Protein AF-A0A1E4EVF8-F1 (afdb_monomer_lite)

Radius of gyration: 24.78 Å; chains: 1; bounding box: 101×29×38 Å

Foldseek 3Di:
DWFWWKWFQALQPPVRIDIDGRHFQLCLQLSCLRNNVPRIAATDIDDHPPPDDDDAQVVVLVVCCVVQVCPADPVRHRSSCVSAPDDPGGGDHDPVVDPDPPRRYHDPPPPPPPPPPPDDDDDDDDDDDDDD

Secondary structure (DSSP, 8-state):
--EEEEEEEGGG-TTSEEEEEEEETTTHHHHHHHH-TT-EEEEEEEPPPTT-----HHHHHHHHHHHHTT-B-TTS-BHHHHHS-STT-----SGGGS---GGGB---------------------------

Sequence (132 aa):
MDYVNLQVAIGGDANNTVPKFFVPVSEIPVLMAIHGPDALTDFEVVDAPEDAEELSDAEEIARLSGIYGRVQDTEGHTVIRQVYPGAGAKVVSSIGQLDIPEGAMKATSRASTKKTATRTKKADADANSVMD

pLDDT: mean 81.99, std 19.52, range [38.84, 96.88]

Structure (mmCIF, N/CA/C/O backbone):
data_AF-A0A1E4EVF8-F1
#
_entry.id   AF-A0A1E4EVF8-F1
#
loop_
_atom_site.group_PDB
_atom_site.id
_atom_site.type_symbol
_atom_site.label_atom_id
_atom_site.label_alt_id
_atom_site.label_comp_id
_atom_site.label_asym_id
_atom_site.label_entity_id
_atom_site.label_seq_id
_atom_site.pdbx_PDB_ins_code
_atom_site.Cartn_x
_atom_site.Cartn_y
_atom_site.Cartn_z
_atom_site.occupancy
_atom_site.B_iso_or_equiv
_atom_site.auth_seq_id
_atom_site.auth_comp_id
_atom_site.auth_asym_id
_atom_site.auth_atom_id
_atom_site.pdbx_PDB_model_num
ATOM 1 N N . MET A 1 1 ? 9.184 5.019 6.628 1.00 89.75 1 MET A N 1
ATOM 2 C CA . MET A 1 1 ? 8.364 4.067 5.851 1.00 89.75 1 MET A CA 1
ATOM 3 C C . MET A 1 1 ? 8.917 4.026 4.441 1.00 89.75 1 MET A C 1
ATOM 5 O O . MET A 1 1 ? 9.287 5.083 3.946 1.00 89.75 1 MET A O 1
ATOM 9 N N . ASP A 1 2 ? 9.013 2.842 3.837 1.00 94.00 2 ASP A N 1
ATOM 10 C CA . ASP A 1 2 ? 9.483 2.697 2.453 1.00 94.00 2 ASP A CA 1
ATOM 11 C C . ASP A 1 2 ? 8.417 3.178 1.453 1.00 94.00 2 ASP A C 1
ATOM 13 O O . ASP A 1 2 ? 7.212 3.072 1.709 1.00 94.00 2 ASP A O 1
ATOM 17 N N . TY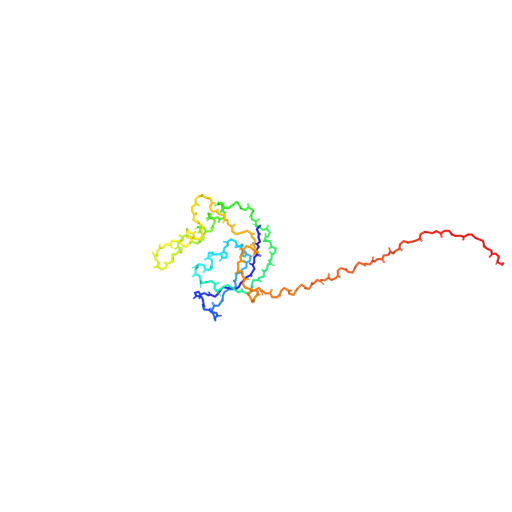R A 1 3 ? 8.871 3.661 0.296 1.00 95.50 3 TYR A N 1
ATOM 18 C CA . TYR A 1 3 ? 8.023 4.078 -0.818 1.00 95.50 3 TYR A CA 1
ATOM 19 C C . TYR A 1 3 ? 8.405 3.320 -2.083 1.00 95.50 3 TYR A C 1
ATOM 21 O O . TYR A 1 3 ? 9.570 2.976 -2.295 1.00 95.50 3 TYR A O 1
ATOM 29 N N . VAL A 1 4 ? 7.414 3.059 -2.932 1.00 95.56 4 VAL A N 1
ATOM 30 C CA . VAL A 1 4 ? 7.620 2.362 -4.199 1.00 95.56 4 VAL A CA 1
ATOM 31 C C . VAL A 1 4 ? 6.887 3.028 -5.355 1.00 95.56 4 VAL A C 1
ATOM 33 O O . VAL A 1 4 ? 5.804 3.593 -5.197 1.00 95.56 4 VAL A O 1
ATOM 36 N N . ASN A 1 5 ? 7.459 2.895 -6.545 1.00 96.38 5 ASN A N 1
ATOM 37 C CA . ASN A 1 5 ? 6.722 3.002 -7.796 1.00 96.38 5 ASN A CA 1
ATOM 38 C C . ASN A 1 5 ? 6.338 1.593 -8.255 1.00 96.38 5 ASN A C 1
ATOM 40 O O . ASN A 1 5 ? 7.115 0.654 -8.075 1.00 96.38 5 ASN A O 1
ATOM 44 N N . LEU A 1 6 ? 5.149 1.435 -8.834 1.00 95.50 6 LEU A N 1
ATOM 45 C CA . LEU A 1 6 ? 4.652 0.136 -9.293 1.00 95.50 6 LEU A CA 1
ATOM 46 C C . LEU A 1 6 ? 3.623 0.278 -10.421 1.00 95.50 6 LEU A C 1
ATOM 48 O O . LEU A 1 6 ? 3.115 1.369 -10.697 1.00 95.50 6 LEU A O 1
ATOM 52 N N . GLN A 1 7 ? 3.307 -0.838 -11.069 1.00 95.81 7 GLN A N 1
ATOM 53 C CA . GLN A 1 7 ? 2.178 -0.979 -11.986 1.00 95.81 7 GLN A CA 1
ATOM 54 C C . GLN A 1 7 ? 1.029 -1.702 -11.285 1.00 95.81 7 GLN A C 1
ATOM 56 O O . GLN A 1 7 ? 1.249 -2.696 -10.597 1.00 95.81 7 GLN A O 1
ATOM 61 N N . VAL A 1 8 ? -0.196 -1.214 -11.483 1.00 95.50 8 VAL A N 1
ATOM 62 C CA . VAL A 1 8 ? -1.422 -1.845 -10.977 1.00 95.50 8 VAL A CA 1
ATOM 63 C C . VAL A 1 8 ? -2.264 -2.327 -12.147 1.00 95.50 8 VAL A C 1
ATOM 65 O O . VAL A 1 8 ? -2.769 -1.504 -12.907 1.00 95.50 8 VAL A O 1
ATOM 68 N N . ALA A 1 9 ? -2.458 -3.635 -12.274 1.00 94.38 9 ALA A N 1
ATOM 69 C CA . ALA A 1 9 ? -3.431 -4.245 -13.171 1.00 94.38 9 ALA A CA 1
ATOM 70 C C . ALA A 1 9 ? -4.848 -4.044 -12.613 1.00 94.38 9 ALA A C 1
ATOM 72 O O . ALA A 1 9 ? -5.209 -4.581 -11.563 1.00 94.38 9 ALA A O 1
ATOM 73 N N . ILE A 1 10 ? -5.670 -3.249 -13.294 1.00 89.88 10 ILE A N 1
ATOM 74 C CA . ILE A 1 10 ? -6.997 -2.894 -12.788 1.00 89.88 10 ILE A CA 1
ATOM 75 C C . ILE A 1 10 ? -7.908 -4.122 -12.829 1.00 89.88 10 ILE A C 1
ATOM 77 O O . ILE A 1 10 ? -8.213 -4.654 -13.893 1.00 89.88 10 ILE A O 1
ATOM 81 N N . GLY A 1 11 ? -8.337 -4.575 -11.649 1.00 83.06 11 GLY A N 1
ATOM 82 C CA . GLY A 1 11 ? -9.160 -5.782 -11.515 1.00 83.06 11 GLY A CA 1
ATOM 83 C C . GLY A 1 11 ? -8.425 -7.062 -11.928 1.00 83.06 11 GLY A C 1
ATOM 84 O O . GLY A 1 11 ? -9.071 -8.027 -12.326 1.00 83.06 11 GLY A O 1
ATOM 85 N N . GLY A 1 12 ? -7.088 -7.047 -11.891 1.00 83.06 12 GLY A N 1
ATOM 86 C CA . GLY A 1 12 ? -6.247 -8.177 -12.279 1.00 83.06 12 GLY A CA 1
ATOM 87 C C . GLY A 1 12 ? -6.017 -8.318 -13.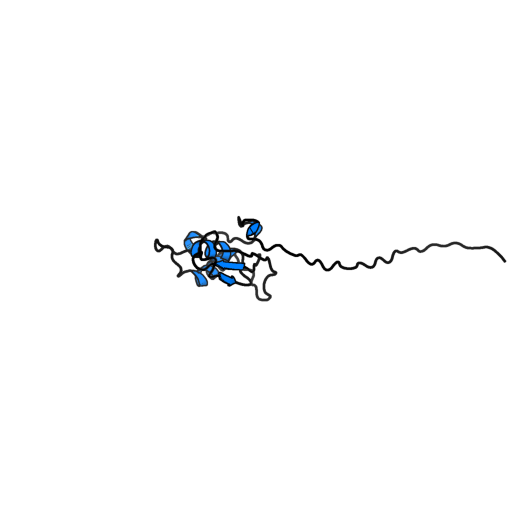788 1.00 83.06 12 GLY A C 1
ATOM 88 O O . GLY A 1 12 ? -5.380 -9.281 -14.209 1.00 83.06 12 GLY A O 1
ATOM 89 N N . ASP A 1 13 ? -6.492 -7.382 -14.619 1.00 88.06 13 ASP A N 1
ATOM 90 C CA . ASP A 1 13 ? -6.228 -7.410 -16.063 1.00 88.06 13 ASP A CA 1
ATOM 91 C C . ASP A 1 13 ? -4.835 -6.850 -16.388 1.00 88.06 13 ASP A C 1
ATOM 93 O O . ASP A 1 13 ? -4.612 -5.639 -16.409 1.00 88.06 13 ASP A O 1
ATOM 97 N N . ALA A 1 14 ? -3.892 -7.748 -16.675 1.00 84.62 14 ALA A N 1
ATOM 98 C CA . ALA A 1 14 ? -2.507 -7.408 -17.001 1.00 84.62 14 ALA A CA 1
ATOM 99 C C . ALA A 1 14 ? -2.343 -6.590 -18.298 1.00 84.62 14 ALA A C 1
ATOM 101 O O . ALA A 1 14 ? -1.283 -6.004 -18.50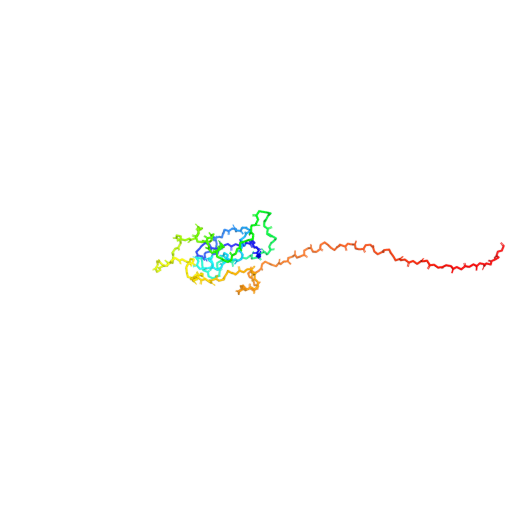8 1.00 84.62 14 ALA A O 1
ATOM 102 N N . ASN A 1 15 ? -3.360 -6.524 -19.166 1.00 89.69 15 ASN A N 1
ATOM 103 C CA . ASN A 1 15 ? -3.332 -5.654 -20.350 1.00 89.69 15 ASN A CA 1
ATOM 104 C C . ASN A 1 15 ? -3.844 -4.239 -20.052 1.00 89.69 15 ASN A C 1
ATOM 106 O O . ASN A 1 15 ? -3.761 -3.360 -20.911 1.00 89.69 15 ASN A O 1
ATOM 110 N N . ASN A 1 16 ? -4.376 -4.017 -18.849 1.00 92.62 16 ASN A N 1
ATOM 111 C CA . ASN A 1 16 ? -4.921 -2.748 -18.402 1.00 92.62 16 ASN A CA 1
ATOM 112 C C . ASN A 1 16 ? -4.248 -2.323 -17.094 1.00 92.62 16 ASN A C 1
ATOM 114 O O . ASN A 1 16 ? -4.806 -2.458 -16.000 1.00 92.62 16 ASN A O 1
ATOM 118 N N . THR A 1 17 ? -3.019 -1.822 -17.218 1.00 94.50 17 THR A N 1
ATOM 119 C CA . THR A 1 17 ? -2.215 -1.390 -16.077 1.00 94.50 17 THR A CA 1
ATOM 120 C C . THR A 1 17 ? -2.162 0.126 -15.950 1.00 94.50 17 THR A C 1
ATOM 122 O O . THR A 1 17 ? -2.170 0.862 -16.938 1.00 94.50 17 THR A O 1
ATOM 125 N N . VAL A 1 18 ? -2.072 0.602 -14.709 1.00 95.06 18 VAL A N 1
ATOM 126 C CA . VAL A 1 18 ? -1.884 2.017 -14.387 1.00 95.06 18 VAL A CA 1
ATOM 127 C C . VAL A 1 18 ? -0.626 2.179 -13.531 1.00 95.06 18 VAL A C 1
ATOM 129 O O . VAL A 1 18 ? -0.500 1.491 -12.513 1.00 95.06 18 VAL A O 1
ATOM 132 N N . PRO A 1 19 ? 0.292 3.096 -13.887 1.00 96.31 19 PRO A N 1
ATOM 133 C CA . PRO A 1 19 ? 1.423 3.418 -13.030 1.00 96.31 19 PRO A CA 1
ATOM 134 C C . PRO A 1 19 ? 0.953 4.164 -11.777 1.00 96.31 19 PRO A C 1
ATOM 136 O O . PRO A 1 19 ? 0.194 5.132 -11.872 1.00 96.31 19 PRO A O 1
ATOM 139 N N . LYS A 1 20 ? 1.456 3.764 -10.606 1.00 96.00 20 LYS A N 1
ATOM 140 C CA . LYS A 1 20 ? 1.357 4.551 -9.370 1.00 96.00 20 LYS A CA 1
ATOM 141 C C . LYS A 1 20 ? 2.757 4.886 -8.864 1.00 96.00 20 LYS A C 1
ATOM 143 O O . LYS A 1 20 ? 3.655 4.045 -8.895 1.00 96.00 20 LYS A O 1
ATOM 148 N N . PHE A 1 21 ? 2.922 6.124 -8.410 1.00 96.12 21 PHE A N 1
ATOM 149 C CA . PHE A 1 21 ? 4.199 6.684 -7.973 1.00 96.12 21 PHE A CA 1
ATOM 150 C C . PHE A 1 21 ? 4.146 7.068 -6.501 1.00 96.12 21 PHE A C 1
ATOM 152 O O . PHE A 1 21 ? 3.081 7.460 -6.022 1.00 96.12 21 PHE A O 1
ATOM 159 N N . PHE A 1 22 ? 5.292 6.983 -5.821 1.00 95.81 22 PHE A N 1
ATOM 160 C CA . PHE A 1 22 ? 5.440 7.325 -4.401 1.00 95.81 22 PHE A CA 1
ATOM 161 C C . PHE A 1 22 ? 4.373 6.660 -3.522 1.00 95.81 22 PHE A C 1
ATOM 163 O O . PHE A 1 22 ? 3.777 7.282 -2.645 1.00 95.81 22 PHE A O 1
ATOM 170 N N . VAL A 1 23 ? 4.111 5.379 -3.776 1.00 96.25 23 VAL A N 1
ATOM 171 C CA . VAL A 1 23 ? 3.139 4.599 -3.015 1.00 96.25 23 VAL A CA 1
ATOM 172 C C . VAL A 1 23 ? 3.797 4.157 -1.708 1.00 96.25 23 VAL A C 1
ATOM 174 O O . VAL A 1 23 ? 4.811 3.455 -1.762 1.00 96.25 23 VAL A O 1
ATOM 177 N N . PRO A 1 24 ? 3.260 4.531 -0.534 1.00 96.12 24 PRO A N 1
ATOM 178 C CA . PRO A 1 24 ? 3.765 4.015 0.729 1.00 96.12 24 PRO A CA 1
ATOM 179 C C . PRO A 1 24 ? 3.478 2.515 0.818 1.00 96.12 24 PRO A C 1
ATOM 181 O O . PRO A 1 24 ? 2.407 2.047 0.423 1.00 96.12 24 PRO A O 1
ATOM 184 N N . VAL A 1 25 ? 4.418 1.737 1.354 1.00 96.19 25 VAL A N 1
ATOM 185 C CA . VAL A 1 25 ? 4.282 0.267 1.387 1.00 96.19 25 VAL A CA 1
ATOM 186 C C . VAL A 1 25 ? 3.094 -0.243 2.222 1.00 96.19 25 VAL A C 1
ATOM 188 O O . VAL A 1 25 ? 2.646 -1.369 2.017 1.00 96.19 25 VAL A O 1
ATOM 191 N N . SER A 1 26 ? 2.520 0.587 3.096 1.00 96.25 26 SER A N 1
ATOM 192 C CA . SER A 1 26 ? 1.242 0.345 3.793 1.00 96.25 26 SER A CA 1
ATOM 193 C C . SER A 1 26 ? 0.034 0.275 2.863 1.00 96.25 26 SER A C 1
ATOM 195 O O . SER A 1 26 ? -0.980 -0.325 3.201 1.00 96.25 26 SER A O 1
ATOM 197 N N . GLU A 1 27 ? 0.098 0.894 1.689 1.00 96.88 27 GLU A N 1
ATOM 198 C CA . GLU A 1 27 ? -1.010 0.893 0.739 1.00 96.88 27 GLU A CA 1
ATOM 199 C C . GLU A 1 27 ? -1.056 -0.405 -0.083 1.00 96.88 27 GLU A C 1
ATOM 201 O O . GLU A 1 27 ? -2.114 -0.791 -0.581 1.00 96.88 27 GLU A O 1
ATOM 206 N N . ILE A 1 28 ? 0.068 -1.123 -0.188 1.00 96.25 28 ILE A N 1
ATOM 207 C CA . ILE A 1 28 ? 0.202 -2.326 -1.021 1.00 96.25 28 ILE A CA 1
ATOM 208 C C . ILE A 1 28 ? -0.821 -3.415 -0.647 1.00 96.25 28 ILE A C 1
ATOM 210 O O . ILE A 1 28 ? -1.540 -3.856 -1.546 1.00 96.25 28 ILE A O 1
ATOM 214 N N . PRO A 1 29 ? -0.995 -3.814 0.633 1.00 95.06 29 PRO A N 1
ATOM 215 C CA . PRO A 1 29 ? -1.997 -4.818 0.998 1.00 95.06 29 PRO A CA 1
ATOM 216 C C . PRO A 1 29 ? -3.433 -4.402 0.652 1.00 95.06 29 PRO A C 1
ATOM 218 O O . PRO A 1 29 ? -4.256 -5.244 0.300 1.00 95.06 29 PRO A O 1
ATOM 221 N N . VAL A 1 30 ? -3.734 -3.099 0.708 1.00 95.50 30 VAL A N 1
ATOM 222 C CA . VAL A 1 30 ? -5.043 -2.561 0.313 1.00 95.50 30 VAL A CA 1
ATOM 223 C C . VAL A 1 30 ? -5.239 -2.710 -1.192 1.00 95.50 30 VAL A C 1
ATOM 225 O O . VAL A 1 30 ? -6.277 -3.199 -1.627 1.00 95.50 30 VAL A O 1
ATOM 228 N N . LEU A 1 31 ? -4.236 -2.353 -1.996 1.00 94.88 31 LEU A N 1
ATOM 229 C CA . LEU A 1 31 ? -4.304 -2.500 -3.451 1.00 94.88 31 LEU A CA 1
ATOM 230 C C . LEU A 1 31 ? -4.411 -3.967 -3.882 1.00 94.88 31 LEU A C 1
ATOM 232 O O . LEU A 1 31 ? -5.198 -4.268 -4.777 1.00 94.88 31 LEU A O 1
ATOM 236 N N . MET A 1 32 ? -3.694 -4.878 -3.219 1.00 93.19 32 MET A N 1
ATOM 237 C CA . MET A 1 32 ? -3.816 -6.323 -3.454 1.00 93.19 32 MET A CA 1
ATOM 238 C C . MET A 1 32 ? -5.218 -6.837 -3.112 1.00 93.19 32 MET A C 1
ATOM 240 O O . MET A 1 32 ? -5.778 -7.640 -3.852 1.00 93.19 32 MET A O 1
ATOM 244 N N . ALA A 1 33 ? -5.824 -6.352 -2.026 1.00 92.62 33 ALA A N 1
ATOM 245 C CA . ALA A 1 33 ? -7.187 -6.731 -1.664 1.00 92.62 33 ALA A CA 1
ATOM 246 C C . ALA A 1 33 ? -8.240 -6.207 -2.663 1.00 92.62 33 ALA A C 1
ATOM 248 O O . ALA A 1 33 ? -9.261 -6.857 -2.868 1.00 92.62 33 ALA A O 1
ATOM 249 N N . ILE A 1 34 ? -7.995 -5.060 -3.308 1.00 93.25 34 ILE A N 1
ATOM 250 C CA . ILE A 1 34 ? -8.916 -4.464 -4.293 1.00 93.25 34 ILE A CA 1
ATOM 251 C C . ILE A 1 34 ? -8.762 -5.100 -5.679 1.00 93.25 34 ILE A C 1
ATOM 253 O O . ILE A 1 34 ? -9.755 -5.357 -6.357 1.00 93.25 34 ILE A O 1
ATOM 257 N N . HIS A 1 35 ? -7.525 -5.293 -6.136 1.00 92.19 35 HIS A N 1
ATOM 258 C CA . HIS A 1 35 ? -7.236 -5.664 -7.523 1.00 92.19 35 HIS A CA 1
ATOM 259 C C . HIS A 1 35 ? -6.820 -7.126 -7.698 1.00 92.19 35 HIS A C 1
ATOM 261 O O . HIS A 1 35 ? -6.801 -7.614 -8.825 1.00 92.19 35 HIS A O 1
ATOM 267 N N . GLY A 1 36 ? -6.536 -7.827 -6.603 1.00 89.56 36 GLY A N 1
ATOM 268 C CA . GLY A 1 36 ? -6.022 -9.190 -6.589 1.00 89.56 36 GLY A CA 1
ATOM 269 C C . GLY A 1 36 ? -4.546 -9.250 -6.170 1.00 89.56 36 GLY A C 1
ATOM 270 O O . GLY A 1 36 ? -3.815 -8.266 -6.310 1.00 89.56 36 GLY A O 1
ATOM 271 N N . PRO A 1 37 ? -4.088 -10.407 -5.660 1.00 86.88 37 PRO A N 1
ATOM 272 C CA . PRO A 1 37 ? -2.740 -10.563 -5.114 1.00 86.88 37 PRO A CA 1
ATOM 273 C C . PRO A 1 37 ? -1.638 -10.351 -6.162 1.00 86.88 37 PRO A C 1
ATOM 275 O O . PRO A 1 37 ? -0.620 -9.741 -5.857 1.00 86.88 37 PRO A O 1
ATOM 278 N N . ASP A 1 38 ? -1.873 -10.769 -7.406 1.00 87.62 38 ASP A N 1
ATOM 279 C CA . ASP A 1 38 ? -0.892 -10.678 -8.497 1.00 87.62 38 ASP A CA 1
ATOM 280 C C . ASP A 1 38 ? -1.054 -9.408 -9.351 1.00 87.62 38 ASP A C 1
ATOM 282 O O . ASP A 1 38 ? -0.433 -9.266 -10.403 1.00 87.62 38 ASP A O 1
ATOM 286 N N . ALA A 1 39 ? -1.916 -8.475 -8.931 1.00 91.62 39 ALA A N 1
ATOM 287 C CA . ALA A 1 39 ? -2.220 -7.276 -9.708 1.00 91.62 39 ALA A CA 1
ATOM 288 C C . ALA A 1 39 ? -1.108 -6.220 -9.667 1.00 91.62 39 ALA A C 1
ATOM 290 O O . ALA A 1 39 ? -1.135 -5.274 -10.452 1.00 91.62 39 ALA A O 1
ATOM 291 N N . LEU A 1 40 ? -0.161 -6.344 -8.739 1.00 93.50 40 LEU A N 1
ATOM 292 C CA . LEU A 1 40 ? 0.917 -5.383 -8.556 1.00 93.50 40 LEU A CA 1
ATOM 293 C C . LEU A 1 40 ? 2.219 -5.944 -9.105 1.00 93.50 40 LEU A C 1
ATOM 295 O O . LEU A 1 40 ? 2.667 -7.016 -8.705 1.00 93.50 40 LEU A O 1
ATOM 299 N N . THR A 1 41 ? 2.839 -5.198 -10.007 1.00 93.06 41 THR A N 1
ATOM 300 C CA . THR A 1 41 ? 4.091 -5.588 -10.654 1.00 93.06 41 THR A CA 1
ATOM 301 C C . THR A 1 41 ? 5.038 -4.400 -10.742 1.00 93.06 41 THR A C 1
ATOM 303 O O . THR A 1 41 ? 4.675 -3.264 -10.427 1.00 93.06 41 THR A O 1
ATOM 306 N N . ASP A 1 42 ? 6.267 -4.655 -11.189 1.00 92.31 42 ASP A N 1
ATOM 307 C CA . ASP A 1 42 ? 7.258 -3.620 -11.469 1.00 92.31 42 ASP A CA 1
ATOM 308 C C . ASP A 1 42 ? 7.662 -2.775 -10.247 1.00 92.31 42 ASP A C 1
ATOM 310 O O . ASP A 1 42 ? 7.892 -1.570 -10.369 1.00 92.31 42 ASP A O 1
ATOM 314 N N . PHE A 1 43 ? 7.776 -3.401 -9.074 1.00 93.75 43 PHE A N 1
ATOM 315 C CA . PHE A 1 43 ? 8.136 -2.703 -7.841 1.00 93.75 43 PHE A CA 1
ATOM 316 C C . PHE A 1 43 ? 9.538 -2.093 -7.933 1.00 93.75 43 PHE A C 1
ATOM 318 O O . PHE A 1 43 ? 10.535 -2.799 -8.107 1.00 93.75 43 PHE A O 1
ATOM 325 N N . GLU A 1 44 ? 9.610 -0.777 -7.771 1.00 93.69 44 GLU A N 1
ATOM 326 C CA . GLU A 1 44 ? 10.838 0.006 -7.694 1.00 93.69 44 GLU A CA 1
ATOM 327 C C . GLU A 1 44 ? 10.840 0.784 -6.378 1.00 93.69 44 GLU A C 1
ATOM 329 O O . GLU A 1 44 ? 10.005 1.663 -6.178 1.00 93.69 44 GLU A O 1
ATOM 334 N N . VAL A 1 45 ? 11.772 0.463 -5.477 1.00 93.56 45 VAL A N 1
ATOM 335 C CA . VAL A 1 45 ? 11.936 1.194 -4.212 1.00 93.56 45 VAL A CA 1
ATOM 336 C C . VAL A 1 45 ? 12.537 2.565 -4.495 1.00 93.56 45 VAL A C 1
ATOM 338 O O . VAL A 1 45 ? 13.582 2.664 -5.140 1.00 93.56 45 VAL A O 1
ATOM 341 N N . VAL A 1 46 ? 11.889 3.606 -3.982 1.00 94.00 46 VAL A N 1
ATOM 342 C CA . VAL A 1 46 ? 12.291 5.004 -4.148 1.00 94.00 46 VAL A CA 1
ATOM 343 C C . VAL A 1 46 ? 12.422 5.696 -2.798 1.00 94.00 46 VAL A C 1
ATOM 345 O O . VAL A 1 46 ? 11.880 5.240 -1.789 1.00 94.00 46 VAL A O 1
ATOM 348 N N . ASP A 1 47 ? 13.145 6.813 -2.788 1.00 93.12 47 ASP A N 1
ATOM 349 C CA . ASP A 1 47 ? 13.172 7.699 -1.630 1.00 93.12 47 ASP A CA 1
ATOM 350 C C . ASP A 1 47 ? 11.779 8.309 -1.396 1.00 93.12 47 ASP A C 1
ATOM 352 O O . ASP A 1 47 ? 10.988 8.488 -2.330 1.00 93.12 47 ASP A O 1
ATOM 356 N N . ALA A 1 48 ? 11.476 8.618 -0.135 1.00 91.38 48 ALA A N 1
ATOM 357 C CA . ALA A 1 48 ? 10.237 9.296 0.227 1.00 91.38 48 ALA A CA 1
ATOM 358 C C . ALA A 1 48 ? 10.137 10.664 -0.483 1.00 91.38 48 ALA A C 1
ATOM 360 O O . ALA A 1 48 ? 11.165 11.330 -0.653 1.00 91.38 48 ALA A O 1
ATOM 361 N N . PRO A 1 49 ? 8.930 11.104 -0.889 1.00 92.38 49 PRO A N 1
ATOM 362 C CA . PRO A 1 49 ? 8.756 12.438 -1.455 1.00 92.38 49 PRO A CA 1
ATOM 363 C C . PRO A 1 49 ? 9.095 13.524 -0.417 1.00 92.38 49 PRO A C 1
ATOM 365 O O . PRO A 1 49 ? 9.034 13.285 0.788 1.00 92.38 49 PRO A O 1
ATOM 368 N N . GLU A 1 50 ? 9.481 14.721 -0.873 1.00 90.81 50 GLU A N 1
ATOM 369 C CA . GLU A 1 50 ? 9.964 15.804 0.009 1.00 90.81 50 GLU A CA 1
ATOM 370 C C . GLU A 1 50 ? 8.921 16.264 1.042 1.00 90.81 50 GLU A C 1
ATOM 372 O O . GLU A 1 50 ? 9.279 16.746 2.115 1.00 90.81 50 GLU A O 1
ATOM 377 N N . ASP A 1 51 ? 7.639 16.103 0.722 1.00 90.19 51 ASP A N 1
ATOM 378 C CA . ASP A 1 51 ? 6.480 16.426 1.552 1.00 90.19 51 ASP A CA 1
ATOM 379 C C . ASP A 1 51 ? 5.927 15.214 2.324 1.00 90.19 51 ASP A C 1
ATOM 381 O O . ASP A 1 51 ? 4.839 15.289 2.895 1.00 90.19 51 ASP A O 1
ATOM 385 N N . ALA A 1 52 ? 6.659 14.095 2.368 1.00 89.00 52 ALA A N 1
ATOM 386 C CA . ALA A 1 52 ? 6.260 12.926 3.142 1.00 89.00 52 ALA A CA 1
ATOM 387 C C . ALA A 1 52 ? 6.243 13.221 4.648 1.00 89.00 52 ALA A C 1
ATOM 389 O O . ALA A 1 52 ? 7.271 13.519 5.258 1.00 89.00 52 ALA A O 1
ATOM 390 N N . GLU A 1 53 ? 5.077 13.048 5.265 1.00 90.19 53 GLU A N 1
ATOM 391 C CA . GLU A 1 53 ? 4.919 13.117 6.715 1.00 90.19 53 GLU A CA 1
ATOM 392 C C . GLU A 1 53 ? 5.210 11.756 7.371 1.00 90.19 53 GLU A C 1
ATOM 394 O O . GLU A 1 53 ? 4.825 10.696 6.866 1.00 90.19 53 GLU A O 1
ATOM 399 N N . GLU A 1 54 ? 5.873 11.769 8.531 1.00 90.12 54 GLU A N 1
ATOM 400 C CA . GLU A 1 54 ? 6.020 10.575 9.369 1.00 90.12 54 GLU A CA 1
ATOM 401 C C . GLU A 1 54 ? 4.743 10.351 10.186 1.00 90.12 54 GLU A C 1
ATOM 403 O O . GLU A 1 54 ? 4.561 10.926 11.258 1.00 90.12 54 GLU A O 1
ATOM 408 N N . LEU A 1 55 ? 3.853 9.503 9.671 1.00 92.31 55 LEU A N 1
ATOM 409 C CA . LEU A 1 55 ? 2.601 9.145 10.334 1.00 92.31 55 LEU A CA 1
ATOM 410 C C . LEU A 1 55 ? 2.781 7.950 11.278 1.00 92.31 55 LEU A C 1
ATOM 412 O O . LEU A 1 55 ? 3.490 6.987 10.972 1.00 92.31 55 LEU A O 1
ATOM 416 N N . SER A 1 56 ? 2.089 7.976 12.417 1.00 94.69 56 SER A N 1
ATOM 417 C CA . SER A 1 56 ? 1.914 6.785 13.254 1.00 94.69 56 SER A CA 1
ATOM 418 C C . SER A 1 56 ? 1.022 5.743 12.567 1.00 94.69 56 SER A C 1
ATOM 420 O O . SER A 1 56 ? 0.256 6.064 11.660 1.00 94.69 56 SER A O 1
ATOM 422 N N . ASP A 1 57 ? 1.048 4.491 13.044 1.00 95.12 57 ASP A N 1
ATOM 423 C CA . ASP A 1 57 ? 0.201 3.415 12.496 1.00 95.12 57 ASP A CA 1
ATOM 424 C C . ASP A 1 57 ? -1.286 3.815 12.434 1.00 95.12 57 ASP A C 1
ATOM 426 O O . ASP A 1 57 ? -1.979 3.536 11.459 1.00 95.12 57 ASP A O 1
ATOM 430 N N . ALA A 1 58 ? -1.783 4.486 13.478 1.00 94.62 58 ALA A N 1
ATOM 431 C CA . ALA A 1 58 ? -3.183 4.887 13.570 1.00 94.62 58 ALA A CA 1
ATOM 432 C C . ALA A 1 58 ? -3.531 6.018 12.590 1.00 94.62 58 ALA A C 1
ATOM 434 O O . ALA A 1 58 ? -4.606 5.999 11.991 1.00 94.62 58 ALA A O 1
ATOM 435 N N . GLU A 1 59 ? -2.629 6.986 12.420 1.00 95.56 59 GLU A N 1
ATOM 436 C CA . GLU A 1 59 ? -2.796 8.086 11.466 1.00 95.56 59 GLU A CA 1
ATOM 437 C C . GLU A 1 59 ? -2.737 7.577 10.028 1.00 95.56 59 GLU A C 1
ATOM 439 O O . GLU A 1 59 ? -3.562 7.972 9.207 1.00 95.56 59 GLU A O 1
ATOM 444 N N . GLU A 1 60 ? -1.842 6.634 9.738 1.00 95.81 60 GLU A N 1
ATOM 445 C CA . GLU A 1 60 ? -1.742 6.029 8.414 1.00 95.81 60 GLU A CA 1
ATOM 446 C C . GLU A 1 60 ? -2.983 5.192 8.075 1.00 95.81 60 GLU A C 1
ATOM 448 O O . GLU A 1 60 ? -3.541 5.314 6.984 1.00 95.81 60 GLU A O 1
ATOM 453 N N . ILE A 1 61 ? -3.504 4.409 9.026 1.00 95.69 61 ILE A N 1
ATOM 454 C CA . ILE A 1 61 ? -4.785 3.704 8.848 1.00 95.69 61 ILE A CA 1
ATOM 455 C C . ILE A 1 61 ? -5.930 4.700 8.633 1.00 95.69 61 ILE A C 1
ATOM 457 O O . ILE A 1 61 ? -6.812 4.449 7.807 1.00 95.69 61 ILE A O 1
ATOM 461 N N . ALA A 1 62 ? -5.940 5.832 9.343 1.00 95.06 62 ALA A N 1
ATOM 462 C CA . ALA A 1 62 ? -6.942 6.877 9.150 1.00 95.06 62 ALA A CA 1
ATOM 463 C C . ALA A 1 62 ? -6.828 7.527 7.759 1.00 95.06 62 ALA A C 1
ATOM 465 O O . ALA A 1 62 ? -7.852 7.700 7.092 1.00 95.06 62 ALA A O 1
ATOM 466 N N . ARG A 1 63 ? -5.607 7.808 7.280 1.00 95.50 63 ARG A N 1
ATOM 467 C CA . ARG A 1 63 ? -5.339 8.307 5.922 1.00 95.50 63 ARG A CA 1
ATOM 468 C C . ARG A 1 63 ? -5.849 7.325 4.871 1.00 95.50 63 ARG A C 1
ATOM 470 O O . ARG A 1 63 ? -6.643 7.703 4.008 1.00 95.50 63 ARG A O 1
ATOM 477 N N . LEU A 1 64 ? -5.471 6.051 4.983 1.00 95.81 64 LEU A N 1
ATOM 478 C CA . LEU A 1 64 ? -5.928 4.989 4.084 1.00 95.81 64 LEU A CA 1
ATOM 479 C C . LEU A 1 64 ? -7.448 4.802 4.145 1.00 95.81 64 LEU A C 1
ATOM 481 O O . LEU A 1 64 ? -8.081 4.604 3.112 1.00 95.81 64 LEU A O 1
ATOM 485 N N . SER A 1 65 ? -8.060 4.933 5.323 1.00 94.88 65 SER A N 1
ATOM 486 C CA . SER A 1 65 ? -9.520 4.908 5.476 1.00 94.88 65 SER A CA 1
ATOM 487 C C . SER A 1 65 ? -10.194 6.105 4.801 1.00 94.88 65 SER A C 1
ATOM 489 O O . SER A 1 65 ? -11.279 5.956 4.244 1.00 94.88 65 SER A O 1
ATOM 491 N N . GLY A 1 66 ? -9.563 7.281 4.794 1.00 95.69 66 GLY A N 1
ATOM 492 C CA . GLY A 1 66 ? -10.049 8.452 4.060 1.00 95.69 66 GLY A CA 1
ATOM 493 C C . GLY A 1 66 ? -10.059 8.247 2.542 1.00 95.69 66 GLY A C 1
ATOM 494 O O . GLY A 1 66 ? -10.985 8.699 1.870 1.00 95.69 66 GLY A O 1
ATOM 495 N N . ILE A 1 67 ? -9.069 7.523 2.013 1.00 95.50 67 ILE A N 1
ATOM 496 C CA . ILE A 1 67 ? -8.922 7.247 0.575 1.00 95.50 67 ILE A CA 1
ATOM 497 C C . ILE A 1 67 ? -9.799 6.060 0.143 1.00 95.50 67 ILE A C 1
ATOM 499 O O . ILE A 1 67 ? -10.545 6.152 -0.831 1.00 95.50 67 ILE A O 1
ATOM 503 N N . TYR A 1 68 ? -9.742 4.952 0.886 1.00 95.19 68 TYR A N 1
ATOM 504 C CA . TYR A 1 68 ? -10.305 3.652 0.505 1.00 95.19 68 TYR A CA 1
ATOM 505 C C . TYR A 1 68 ? -11.521 3.218 1.331 1.00 95.19 68 TYR A C 1
ATOM 507 O O . TYR A 1 68 ? -12.092 2.164 1.069 1.00 95.19 68 TYR A O 1
ATOM 515 N N . GLY A 1 69 ? -11.980 4.008 2.305 1.00 93.00 69 GLY A N 1
ATOM 516 C CA . GLY A 1 69 ? -13.053 3.610 3.230 1.00 93.00 69 GLY A CA 1
ATOM 517 C C . GLY A 1 69 ? -14.426 3.377 2.591 1.00 93.00 69 GLY A C 1
ATOM 518 O O . GLY A 1 69 ? -15.328 2.861 3.246 1.00 93.00 69 GLY A O 1
ATOM 519 N N . ARG A 1 70 ? -14.601 3.740 1.315 1.00 94.62 70 ARG A N 1
ATOM 520 C CA . ARG A 1 70 ? -15.811 3.448 0.527 1.00 94.62 70 ARG A CA 1
ATOM 521 C C . ARG A 1 70 ? -15.683 2.200 -0.346 1.00 94.62 70 ARG A C 1
ATOM 523 O O . ARG A 1 70 ? -16.680 1.778 -0.919 1.00 94.62 70 ARG A O 1
ATOM 530 N N . VAL A 1 71 ? -14.483 1.634 -0.469 1.00 93.56 71 VAL A N 1
ATOM 531 C CA . VAL A 1 71 ? -14.247 0.439 -1.280 1.00 93.56 71 VAL A CA 1
ATOM 532 C C . VAL A 1 71 ? -14.695 -0.786 -0.494 1.00 93.56 71 VAL A C 1
ATOM 534 O O . VAL A 1 71 ? -14.279 -0.991 0.650 1.00 93.56 71 VAL A O 1
ATOM 537 N N . GLN A 1 72 ? -15.567 -1.575 -1.111 1.00 94.44 72 GLN A N 1
ATOM 538 C CA . GLN A 1 72 ? -16.135 -2.789 -0.543 1.00 94.44 72 GLN A CA 1
ATOM 539 C C . GLN A 1 72 ? -15.755 -3.993 -1.398 1.00 94.44 72 GLN A C 1
ATOM 541 O O . GLN A 1 72 ? -15.603 -3.866 -2.614 1.00 94.44 72 GLN A O 1
ATOM 546 N N . ASP A 1 73 ? -15.611 -5.143 -0.754 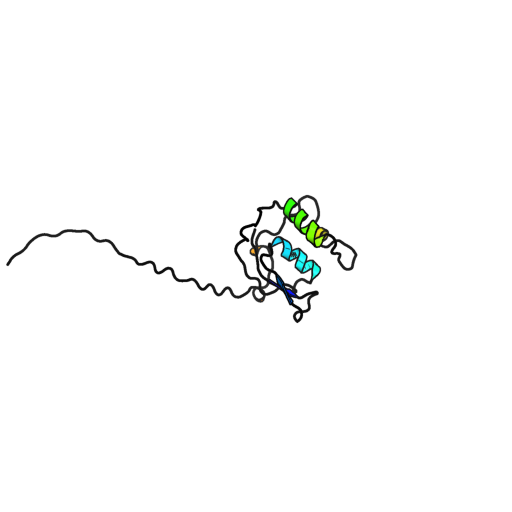1.00 89.00 73 ASP A N 1
ATOM 547 C CA . ASP A 1 73 ? -15.508 -6.425 -1.439 1.00 89.00 73 ASP A CA 1
ATOM 548 C C . ASP A 1 73 ? -16.880 -6.905 -1.955 1.00 89.00 73 ASP A C 1
ATOM 550 O O . ASP A 1 73 ? -17.907 -6.227 -1.833 1.00 89.00 73 ASP A O 1
ATOM 554 N N . THR A 1 74 ? -16.911 -8.107 -2.531 1.00 87.19 74 THR A N 1
ATOM 555 C CA . THR A 1 74 ? -18.143 -8.733 -3.034 1.00 87.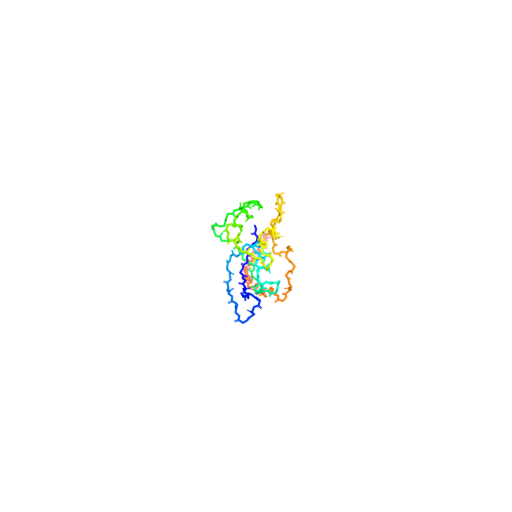19 74 THR A CA 1
ATOM 556 C C . THR A 1 74 ? -19.157 -9.074 -1.941 1.00 87.19 74 THR A C 1
ATOM 558 O O . THR A 1 74 ? -20.324 -9.305 -2.252 1.00 87.19 74 THR A O 1
ATOM 561 N N . GLU A 1 75 ? -18.735 -9.112 -0.677 1.00 88.38 75 GLU A N 1
ATOM 562 C CA . GLU A 1 75 ? -19.572 -9.403 0.490 1.00 88.38 75 GLU A CA 1
ATOM 563 C C . GLU A 1 75 ? -20.083 -8.118 1.174 1.00 88.38 75 GLU A C 1
ATOM 565 O O . GLU A 1 75 ? -20.856 -8.175 2.131 1.00 88.38 75 GLU A O 1
ATOM 570 N N . GLY A 1 76 ? -19.707 -6.940 0.660 1.00 89.50 76 GLY A N 1
ATOM 571 C CA . GLY A 1 76 ? -20.096 -5.637 1.201 1.00 89.50 76 GLY A CA 1
ATOM 572 C C . GLY A 1 76 ? -19.249 -5.183 2.395 1.00 89.50 76 GLY A C 1
ATOM 573 O O . GLY A 1 76 ? -19.590 -4.204 3.066 1.00 89.50 76 GLY A O 1
ATOM 574 N N . HIS A 1 77 ? -18.143 -5.866 2.683 1.00 90.31 77 HIS A N 1
ATOM 575 C CA . HIS A 1 77 ? -17.204 -5.493 3.730 1.00 90.31 77 HIS A CA 1
ATOM 576 C C . HIS A 1 77 ? -16.214 -4.446 3.223 1.00 90.31 77 HIS A C 1
ATOM 578 O O . HIS A 1 77 ? -15.660 -4.556 2.133 1.00 90.31 77 HIS A O 1
ATOM 584 N N . THR A 1 78 ? -15.958 -3.410 4.027 1.00 93.94 78 THR A N 1
ATOM 585 C CA . THR A 1 78 ? -14.968 -2.394 3.664 1.00 93.94 78 THR A CA 1
ATOM 586 C C . THR A 1 78 ? -13.564 -2.989 3.677 1.00 93.94 78 THR A C 1
ATOM 588 O O . THR A 1 78 ? -13.101 -3.452 4.723 1.00 93.94 78 THR A O 1
ATOM 591 N N . VAL A 1 79 ? -12.858 -2.877 2.551 1.00 94.00 79 VAL A N 1
ATOM 592 C CA . VAL A 1 79 ? -11.530 -3.476 2.354 1.00 94.00 79 VAL A CA 1
ATOM 593 C C . VAL A 1 79 ? -10.536 -3.026 3.426 1.00 94.00 79 VAL A C 1
ATOM 595 O O . VAL A 1 79 ? -9.847 -3.852 4.021 1.00 94.00 79 VAL A O 1
ATOM 598 N N . ILE A 1 80 ? -10.507 -1.730 3.768 1.00 93.62 80 ILE A N 1
ATOM 599 C CA . ILE A 1 80 ? -9.553 -1.221 4.767 1.00 93.62 80 ILE A CA 1
ATOM 600 C C . ILE A 1 80 ? -9.722 -1.885 6.141 1.00 93.62 80 ILE A C 1
ATOM 602 O O . ILE A 1 80 ? -8.740 -2.127 6.837 1.00 93.62 80 ILE A O 1
ATOM 606 N N . ARG A 1 81 ? -10.957 -2.239 6.519 1.00 91.44 81 ARG A N 1
ATOM 607 C CA . ARG A 1 81 ? -11.256 -2.876 7.808 1.00 91.44 81 ARG A CA 1
ATOM 608 C C . ARG A 1 81 ? -10.847 -4.350 7.833 1.00 91.44 81 ARG A C 1
ATOM 610 O O . ARG A 1 81 ? -10.611 -4.883 8.914 1.00 91.44 81 ARG A O 1
ATOM 617 N N . GLN A 1 82 ? -10.782 -4.994 6.671 1.00 93.25 82 GLN A N 1
ATOM 618 C CA . GLN A 1 82 ? -10.272 -6.358 6.533 1.00 93.25 82 GLN A CA 1
ATOM 619 C C . GLN A 1 82 ? -8.745 -6.382 6.593 1.00 93.25 82 GLN A C 1
ATOM 621 O O . GLN A 1 82 ? -8.178 -7.221 7.285 1.00 93.25 82 GLN A O 1
ATOM 626 N N . VAL A 1 83 ? -8.094 -5.435 5.911 1.00 93.75 83 VAL A N 1
ATOM 627 C CA . VAL A 1 83 ? -6.629 -5.339 5.857 1.00 93.75 83 VAL A CA 1
ATOM 628 C C . VAL A 1 83 ? -6.045 -4.886 7.199 1.00 93.75 83 VAL A C 1
ATOM 630 O O . VAL A 1 83 ? -5.075 -5.471 7.675 1.00 93.75 83 VAL A O 1
ATOM 633 N N . TYR A 1 84 ? -6.655 -3.888 7.846 1.00 94.75 84 TYR A N 1
ATOM 634 C CA . TYR A 1 84 ? -6.210 -3.352 9.136 1.00 94.75 84 TYR A CA 1
ATOM 635 C C . TYR A 1 84 ? -7.328 -3.434 10.189 1.00 94.75 84 TYR A C 1
ATOM 637 O O . TYR A 1 84 ? -8.015 -2.444 10.464 1.00 94.75 84 TYR A O 1
ATOM 645 N N . PRO A 1 85 ? -7.548 -4.618 10.794 1.00 91.69 85 PRO A N 1
ATOM 646 C CA . PRO A 1 85 ? -8.651 -4.824 11.720 1.00 91.69 85 PRO A CA 1
ATOM 647 C C . PRO A 1 85 ? -8.348 -4.289 13.128 1.00 91.69 85 PRO A C 1
ATOM 649 O O . PRO A 1 85 ? -7.468 -4.776 13.835 1.00 91.69 85 PRO A O 1
ATOM 652 N N . GLY A 1 86 ? -9.183 -3.357 13.588 1.00 86.44 86 GLY A N 1
ATOM 653 C CA . GLY A 1 86 ? -9.311 -3.010 15.006 1.00 86.44 86 GLY A CA 1
ATOM 654 C C . GLY A 1 86 ? -8.313 -1.983 15.550 1.00 86.44 86 GLY A C 1
ATOM 655 O O . GLY A 1 86 ? -7.416 -1.492 14.867 1.00 86.44 86 GLY A O 1
ATOM 656 N N . ALA A 1 87 ? -8.512 -1.634 16.824 1.00 72.88 87 ALA A N 1
ATOM 657 C CA . ALA A 1 87 ? -7.677 -0.683 17.548 1.00 72.88 87 ALA A CA 1
ATOM 658 C C . ALA A 1 87 ? -6.354 -1.359 17.943 1.00 72.88 87 ALA A C 1
ATOM 660 O O . ALA A 1 87 ? -6.317 -2.157 18.875 1.00 72.88 87 ALA A O 1
ATOM 661 N N . GLY A 1 88 ? -5.284 -1.066 17.203 1.00 84.06 88 GLY A N 1
ATOM 662 C CA . GLY A 1 88 ? -3.952 -1.648 17.415 1.00 84.06 88 GLY A CA 1
ATOM 663 C C . GLY A 1 88 ? -3.355 -2.338 16.189 1.00 84.06 88 GLY A C 1
ATOM 664 O O . GLY A 1 88 ? -2.244 -2.860 16.287 1.00 84.06 88 GLY A O 1
ATOM 665 N N . ALA A 1 89 ? -4.057 -2.332 15.051 1.00 91.75 89 ALA A N 1
ATOM 666 C CA . ALA A 1 89 ? -3.489 -2.778 13.785 1.00 91.75 89 ALA A CA 1
ATOM 667 C C . ALA A 1 89 ? -2.186 -2.020 13.468 1.00 91.75 89 ALA A C 1
ATOM 669 O O . ALA A 1 89 ? -2.054 -0.825 13.746 1.00 91.75 89 ALA A O 1
ATOM 670 N N . LYS A 1 90 ? -1.215 -2.750 12.918 1.00 93.62 90 LYS A N 1
ATOM 671 C CA . LYS A 1 90 ? 0.098 -2.237 12.522 1.00 93.62 90 LYS A CA 1
ATOM 672 C C . LYS A 1 90 ? 0.166 -2.147 11.012 1.00 93.62 90 LYS A C 1
ATOM 674 O O . LYS A 1 90 ? -0.238 -3.092 10.333 1.00 93.62 90 LYS A O 1
ATOM 679 N N . VAL A 1 91 ? 0.671 -1.028 10.501 1.00 94.44 91 VAL A N 1
ATOM 680 C CA . VAL A 1 91 ? 0.853 -0.879 9.060 1.00 94.44 91 VAL A CA 1
ATOM 681 C C . VAL A 1 91 ? 2.163 -1.519 8.630 1.00 94.44 91 VAL A C 1
ATOM 683 O O . VAL A 1 91 ? 3.131 -1.591 9.389 1.00 94.44 91 VAL A O 1
ATOM 686 N N . VAL A 1 92 ? 2.185 -1.991 7.388 1.00 93.38 92 VAL A N 1
ATOM 687 C CA . VAL A 1 92 ? 3.419 -2.448 6.754 1.00 93.38 92 VAL A CA 1
ATOM 688 C C . VAL A 1 92 ? 4.289 -1.224 6.524 1.00 93.38 92 VAL A C 1
ATOM 690 O O . VAL A 1 92 ? 3.824 -0.262 5.928 1.00 93.38 92 VAL A O 1
ATOM 693 N N . SER A 1 93 ? 5.531 -1.241 7.001 1.00 91.38 93 SER A N 1
ATOM 694 C CA . SER A 1 93 ? 6.417 -0.068 6.959 1.00 91.38 93 SER A CA 1
ATOM 695 C C . SER A 1 93 ? 7.674 -0.262 6.120 1.00 91.38 93 SER A C 1
ATOM 697 O O . SER A 1 93 ? 8.340 0.728 5.806 1.00 91.38 93 SER A O 1
ATOM 699 N N . SER A 1 94 ? 7.968 -1.505 5.727 1.00 92.25 94 SER A N 1
ATOM 700 C CA . SER A 1 94 ? 9.072 -1.834 4.829 1.00 92.25 94 SER A CA 1
ATOM 701 C C . SER A 1 94 ? 8.672 -2.854 3.771 1.00 92.25 94 SER A C 1
ATOM 703 O O . SER A 1 94 ? 7.902 -3.775 4.046 1.00 92.25 94 SER A O 1
ATOM 705 N N . ILE A 1 95 ? 9.256 -2.722 2.579 1.00 88.31 95 ILE A N 1
ATOM 706 C CA . ILE A 1 95 ? 9.028 -3.629 1.447 1.00 88.31 95 ILE A CA 1
ATOM 707 C C . ILE A 1 95 ? 9.364 -5.089 1.792 1.00 88.31 95 ILE A C 1
ATOM 709 O O . ILE A 1 95 ? 8.682 -5.998 1.339 1.00 88.31 95 ILE A O 1
ATOM 713 N N . GLY A 1 96 ? 10.360 -5.328 2.654 1.00 87.62 96 GLY A N 1
ATOM 714 C CA . GLY A 1 96 ? 10.775 -6.679 3.053 1.00 87.62 96 GLY A CA 1
ATOM 715 C C . GLY A 1 96 ? 9.785 -7.412 3.964 1.00 87.62 96 GLY A C 1
ATOM 716 O O . GLY A 1 96 ? 9.979 -8.590 4.246 1.00 87.62 96 GLY A O 1
ATOM 717 N N . GLN A 1 97 ? 8.744 -6.730 4.450 1.00 88.25 97 GLN A N 1
ATOM 718 C CA . GLN A 1 97 ? 7.639 -7.357 5.183 1.00 88.25 97 GLN A CA 1
ATOM 719 C C . GLN A 1 97 ? 6.579 -7.941 4.238 1.00 88.25 97 GLN A C 1
ATOM 721 O O . GLN A 1 97 ? 5.699 -8.670 4.693 1.00 88.25 97 GLN A O 1
ATOM 726 N N . LEU A 1 98 ? 6.638 -7.600 2.947 1.00 86.62 98 LEU A N 1
ATOM 727 C CA . LEU A 1 98 ? 5.707 -8.076 1.935 1.00 86.62 98 LEU A CA 1
ATOM 728 C C . LEU A 1 98 ? 6.276 -9.321 1.255 1.00 86.62 98 LEU A C 1
ATOM 730 O O . LEU A 1 98 ? 7.452 -9.365 0.897 1.00 86.62 98 LEU A O 1
ATOM 734 N N . ASP A 1 99 ? 5.419 -10.317 1.047 1.00 83.81 99 ASP A N 1
ATOM 735 C CA . ASP A 1 99 ? 5.752 -11.546 0.322 1.00 83.81 99 ASP A CA 1
ATOM 736 C C . ASP A 1 99 ? 5.670 -11.303 -1.195 1.00 83.81 99 ASP A C 1
ATOM 738 O O . ASP A 1 99 ? 4.783 -11.802 -1.887 1.00 83.81 99 ASP A O 1
ATOM 742 N N . ILE A 1 100 ? 6.541 -10.424 -1.701 1.00 81.06 100 ILE A N 1
ATOM 743 C CA . ILE A 1 100 ? 6.583 -10.059 -3.121 1.00 81.06 100 ILE A CA 1
ATOM 744 C C . ILE A 1 100 ? 7.467 -11.070 -3.860 1.00 81.06 100 ILE A C 1
ATOM 746 O O . ILE A 1 100 ? 8.649 -11.200 -3.525 1.00 81.06 100 ILE A O 1
ATOM 750 N N . PRO A 1 101 ? 6.952 -11.755 -4.896 1.00 77.56 101 PRO A N 1
ATOM 751 C CA . PRO A 1 101 ? 7.758 -12.676 -5.681 1.00 77.56 101 PRO A CA 1
ATOM 752 C C . PRO A 1 101 ? 8.901 -11.936 -6.387 1.00 77.56 101 PRO A C 1
ATOM 754 O O . PRO A 1 101 ? 8.717 -10.846 -6.928 1.00 77.56 101 PRO A O 1
ATOM 757 N N . GLU A 1 102 ? 10.083 -12.554 -6.438 1.00 71.94 102 GLU A N 1
ATOM 758 C CA . GLU A 1 102 ? 11.310 -11.937 -6.972 1.00 71.94 102 GLU A CA 1
ATOM 759 C C . GLU A 1 102 ? 11.145 -11.417 -8.414 1.00 71.94 102 GLU A C 1
ATOM 761 O O . GLU A 1 102 ? 11.724 -10.398 -8.777 1.00 71.94 102 GLU A O 1
ATOM 766 N N . GLY A 1 103 ? 10.292 -12.061 -9.220 1.00 74.31 103 GLY A N 1
ATOM 767 C CA . GLY A 1 103 ? 9.984 -11.633 -10.589 1.00 74.31 103 GLY A CA 1
ATOM 768 C C . GLY A 1 103 ? 9.103 -10.381 -10.710 1.00 74.31 103 GLY A C 1
ATOM 769 O O . GLY A 1 103 ? 9.048 -9.799 -11.789 1.00 74.31 103 GLY A O 1
ATOM 770 N N . ALA A 1 104 ? 8.420 -9.958 -9.640 1.00 76.25 104 ALA A N 1
ATOM 771 C CA . ALA A 1 104 ? 7.629 -8.723 -9.611 1.00 76.25 104 ALA A CA 1
ATOM 772 C C . ALA A 1 104 ? 8.469 -7.498 -9.214 1.00 76.25 104 ALA A C 1
ATOM 774 O O . ALA A 1 104 ? 8.052 -6.360 -9.439 1.00 76.25 104 ALA A O 1
ATOM 775 N N . MET A 1 105 ? 9.660 -7.715 -8.650 1.00 80.19 105 MET A N 1
ATOM 776 C CA . MET A 1 105 ? 10.624 -6.651 -8.400 1.00 80.19 105 MET A CA 1
ATOM 777 C C . MET A 1 105 ? 11.262 -6.235 -9.721 1.00 80.19 105 MET A C 1
ATOM 779 O O . MET A 1 105 ? 11.792 -7.066 -10.464 1.00 80.19 105 MET A O 1
ATOM 783 N N . LYS A 1 106 ? 11.279 -4.932 -10.012 1.00 76.06 106 LYS A N 1
ATOM 784 C CA . LYS A 1 106 ? 12.096 -4.445 -11.120 1.00 76.06 106 LYS A CA 1
ATOM 785 C C . LYS A 1 106 ? 13.554 -4.741 -10.807 1.00 76.06 106 LYS A C 1
ATOM 787 O O . LYS A 1 106 ? 14.049 -4.429 -9.721 1.00 76.06 106 LYS A O 1
ATOM 792 N N . ALA A 1 107 ? 14.258 -5.320 -11.781 1.00 55.69 107 ALA A N 1
ATOM 793 C CA . ALA A 1 107 ? 15.699 -5.484 -11.702 1.00 55.69 107 ALA A CA 1
ATOM 794 C C . ALA A 1 107 ? 16.311 -4.107 -11.436 1.00 55.69 107 ALA A C 1
ATOM 796 O O . ALA A 1 107 ? 16.334 -3.239 -12.310 1.00 55.69 107 ALA A O 1
ATOM 797 N N . THR A 1 108 ? 16.781 -3.899 -10.206 1.00 52.78 108 THR A N 1
ATOM 798 C CA . THR A 1 108 ? 17.517 -2.699 -9.833 1.00 52.78 108 THR A CA 1
ATOM 799 C C . THR A 1 108 ? 18.805 -2.711 -10.647 1.00 52.78 108 THR A C 1
ATOM 801 O O . THR A 1 108 ? 19.818 -3.280 -10.239 1.00 52.78 108 THR A O 1
ATOM 804 N N . SER A 1 109 ? 18.796 -2.081 -11.821 1.00 43.34 109 SER A N 1
ATOM 805 C CA . SER A 1 109 ? 20.030 -1.638 -12.449 1.00 43.34 109 SER A CA 1
ATOM 806 C C . SER A 1 109 ? 20.566 -0.505 -11.584 1.00 43.34 109 SER A C 1
ATOM 808 O O . SER A 1 109 ? 20.362 0.675 -11.857 1.00 43.34 109 SER A O 1
ATOM 810 N N . ARG A 1 110 ? 21.255 -0.873 -10.500 1.00 45.50 110 ARG A N 1
ATOM 811 C CA . ARG A 1 110 ? 22.111 0.037 -9.745 1.00 45.50 110 ARG A CA 1
ATOM 812 C C . ARG A 1 110 ? 23.238 0.447 -10.689 1.00 45.50 110 ARG A C 1
ATOM 814 O O . ARG A 1 110 ? 24.307 -0.161 -10.701 1.00 45.50 110 ARG A O 1
ATOM 821 N N . ALA A 1 111 ? 23.022 1.500 -11.472 1.00 42.28 111 ALA A N 1
ATOM 822 C CA . ALA A 1 111 ? 24.115 2.279 -12.026 1.00 42.28 111 ALA A CA 1
ATOM 823 C C . ALA A 1 111 ? 24.798 2.989 -10.849 1.00 42.28 111 ALA A C 1
ATOM 825 O O . ALA A 1 111 ? 24.587 4.167 -10.582 1.00 42.28 111 ALA A O 1
ATOM 826 N N . SER A 1 112 ? 25.593 2.233 -10.090 1.00 39.03 112 SER A N 1
ATOM 827 C CA . SER A 1 112 ? 26.557 2.796 -9.162 1.00 39.03 112 SER A CA 1
ATOM 828 C C . SER A 1 112 ? 27.537 3.592 -10.010 1.00 39.03 112 SER A C 1
ATOM 830 O O . SER A 1 112 ? 28.429 3.030 -10.650 1.00 39.03 112 SER A O 1
ATOM 832 N N . THR A 1 113 ? 27.362 4.912 -10.067 1.00 41.69 113 THR A N 1
ATOM 833 C CA . THR A 1 113 ? 28.436 5.797 -10.499 1.00 41.69 113 THR A CA 1
ATOM 834 C C . THR A 1 113 ? 29.560 5.600 -9.496 1.00 41.69 113 THR A C 1
ATOM 836 O O . THR A 1 113 ? 29.530 6.134 -8.385 1.00 41.69 113 THR A O 1
ATOM 839 N N . LYS A 1 114 ? 30.522 4.754 -9.867 1.00 38.84 114 LYS A N 1
ATOM 840 C CA . LYS A 1 114 ? 31.756 4.505 -9.133 1.00 38.84 114 LYS A CA 1
ATOM 841 C C . LYS A 1 114 ? 32.359 5.866 -8.790 1.00 38.84 114 LYS A C 1
ATOM 843 O O . LYS A 1 114 ? 32.916 6.527 -9.661 1.00 38.84 114 LYS A O 1
ATOM 848 N N . LYS A 1 115 ? 32.226 6.300 -7.530 1.00 42.22 115 LYS A N 1
ATOM 849 C CA . LYS A 1 115 ? 33.005 7.418 -6.991 1.00 42.22 115 LYS A CA 1
ATOM 850 C C . LYS A 1 115 ? 34.469 7.067 -7.241 1.00 42.22 115 LYS A C 1
ATOM 852 O O . LYS A 1 115 ? 35.017 6.179 -6.588 1.00 42.22 115 LYS A O 1
ATOM 857 N N . THR A 1 116 ? 35.084 7.731 -8.213 1.00 38.84 116 THR A N 1
ATOM 858 C CA . THR A 1 116 ? 36.531 7.710 -8.408 1.00 38.84 116 THR A CA 1
ATOM 859 C C . THR A 1 116 ? 37.150 8.362 -7.181 1.00 38.84 116 THR A C 1
ATOM 861 O O . THR A 1 116 ? 37.259 9.579 -7.082 1.00 38.84 116 THR A O 1
ATOM 864 N N . ALA A 1 117 ? 37.502 7.538 -6.198 1.00 44.31 117 ALA A N 1
ATOM 865 C CA . ALA A 1 117 ? 38.372 7.934 -5.111 1.00 44.31 117 ALA A CA 1
ATOM 866 C C . ALA A 1 117 ? 39.789 8.069 -5.681 1.00 44.31 117 ALA A C 1
ATOM 868 O O . ALA A 1 117 ? 40.501 7.075 -5.844 1.00 44.31 117 ALA A O 1
ATOM 869 N N . THR A 1 118 ? 40.203 9.293 -6.003 1.00 43.72 118 THR A N 1
ATOM 870 C CA . THR A 1 118 ? 41.612 9.592 -6.264 1.00 43.72 118 THR A CA 1
ATOM 871 C C . THR A 1 118 ? 42.368 9.469 -4.942 1.00 43.72 118 THR A C 1
ATOM 873 O O . THR A 1 118 ? 42.327 10.346 -4.084 1.00 43.72 118 THR A O 1
ATOM 876 N N . ARG A 1 119 ? 43.026 8.322 -4.753 1.00 44.56 119 ARG A N 1
ATOM 877 C CA . ARG A 1 119 ? 44.046 8.096 -3.723 1.00 44.56 119 ARG A CA 1
ATOM 878 C C . ARG A 1 119 ? 45.282 8.924 -4.089 1.00 44.56 119 ARG A C 1
ATOM 880 O O . ARG A 1 119 ? 45.984 8.549 -5.021 1.00 44.56 119 ARG A O 1
ATOM 887 N N . THR A 1 120 ? 45.610 9.953 -3.312 1.00 39.38 120 THR A N 1
ATOM 888 C CA . THR A 1 120 ? 46.994 10.452 -3.243 1.00 39.38 120 THR A CA 1
ATOM 889 C C . THR A 1 120 ? 47.606 9.943 -1.944 1.00 39.38 120 THR A C 1
ATOM 891 O O . THR A 1 120 ? 47.175 10.290 -0.847 1.00 39.38 120 THR A O 1
ATOM 894 N N . LYS A 1 121 ? 48.557 9.019 -2.090 1.00 41.75 121 LYS A N 1
ATOM 895 C CA . LYS A 1 121 ? 49.295 8.357 -1.013 1.00 41.75 121 LYS A CA 1
ATOM 896 C C . LYS A 1 121 ? 50.429 9.284 -0.551 1.00 41.75 121 LYS A C 1
ATOM 898 O O . LYS A 1 121 ? 51.163 9.813 -1.375 1.00 41.75 121 LYS A O 1
ATOM 903 N N . LYS A 1 122 ? 50.534 9.460 0.764 1.00 45.44 122 LYS A N 1
ATOM 904 C CA . LYS A 1 122 ? 51.552 10.214 1.514 1.00 45.44 122 LYS A CA 1
ATOM 905 C C . LYS A 1 122 ? 52.913 9.493 1.500 1.00 45.44 122 LYS A C 1
ATOM 907 O O . LYS A 1 122 ? 52.908 8.267 1.616 1.00 45.44 122 LYS A O 1
ATOM 912 N N . ALA A 1 123 ? 54.029 10.229 1.461 1.00 42.78 123 ALA A N 1
ATOM 913 C CA . ALA A 1 123 ? 55.311 9.826 2.061 1.00 42.78 123 ALA A CA 1
ATOM 914 C C . ALA A 1 123 ? 56.258 11.036 2.219 1.00 42.78 123 ALA A C 1
ATOM 916 O O . ALA A 1 123 ? 56.840 11.505 1.246 1.00 42.78 123 ALA A O 1
ATOM 917 N N . ASP A 1 124 ? 56.395 11.511 3.456 1.00 46.28 124 ASP A N 1
ATOM 918 C CA . ASP A 1 124 ? 57.590 12.188 3.968 1.00 46.28 124 ASP A CA 1
ATOM 919 C C . ASP A 1 124 ? 58.649 11.119 4.313 1.00 46.28 124 ASP A C 1
ATOM 92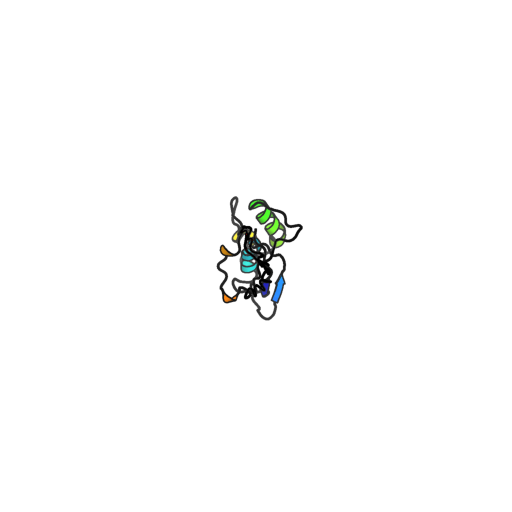1 O O . ASP A 1 124 ? 58.264 10.099 4.893 1.00 46.28 124 ASP A O 1
ATOM 925 N N . ALA A 1 125 ? 59.933 11.346 3.989 1.00 42.16 125 ALA A N 1
ATOM 926 C CA . ALA A 1 125 ? 61.111 11.073 4.844 1.00 42.16 125 ALA A CA 1
ATOM 927 C C . ALA A 1 125 ? 62.455 11.195 4.079 1.00 42.16 125 ALA A C 1
ATOM 929 O O . ALA A 1 125 ? 62.721 10.435 3.151 1.00 42.16 125 ALA A O 1
ATOM 930 N N . ASP A 1 126 ? 63.269 12.157 4.531 1.00 44.56 126 ASP A N 1
ATOM 931 C CA . ASP A 1 126 ? 64.740 12.228 4.644 1.00 44.56 126 ASP A CA 1
ATOM 932 C C . ASP A 1 126 ? 65.674 11.211 3.948 1.00 44.56 126 ASP A C 1
ATOM 934 O O . ASP A 1 126 ? 65.594 10.012 4.203 1.00 44.56 126 ASP A O 1
ATOM 938 N N . ALA A 1 127 ? 66.715 11.731 3.269 1.00 45.22 127 ALA A N 1
ATOM 939 C CA . ALA A 1 127 ? 68.128 11.416 3.563 1.00 45.22 127 ALA A CA 1
ATOM 940 C C . ALA A 1 127 ? 69.123 12.331 2.806 1.00 45.22 127 ALA A C 1
ATOM 942 O O . ALA A 1 127 ? 68.927 12.716 1.658 1.00 45.22 127 ALA A O 1
ATOM 943 N N . ASN A 1 128 ? 70.211 12.644 3.504 1.00 47.53 128 ASN A N 1
ATOM 944 C CA . ASN A 1 128 ? 71.306 13.571 3.222 1.00 47.53 128 ASN A CA 1
ATOM 945 C C . ASN A 1 128 ? 72.500 12.896 2.481 1.00 47.53 128 ASN A C 1
ATOM 947 O O . ASN A 1 128 ? 72.736 11.711 2.693 1.00 47.53 128 ASN A O 1
ATOM 951 N N . SER A 1 129 ? 73.314 13.701 1.768 1.00 44.91 129 SER A N 1
ATOM 952 C CA . SER A 1 129 ? 74.739 13.505 1.365 1.00 44.91 129 SER A CA 1
ATOM 953 C C . SER A 1 129 ? 75.132 12.527 0.226 1.00 44.91 129 SER A C 1
ATOM 955 O O . SER A 1 129 ? 74.948 11.322 0.358 1.00 44.91 129 SER A O 1
ATOM 957 N N . VAL A 1 130 ? 75.801 13.037 -0.835 1.00 47.00 130 VAL A N 1
ATOM 958 C CA . VAL A 1 130 ? 77.220 12.782 -1.250 1.00 47.00 130 VAL A CA 1
ATOM 959 C C . VAL A 1 130 ? 77.497 13.295 -2.694 1.00 47.00 130 VAL A C 1
ATOM 961 O O . VAL A 1 130 ? 76.768 12.946 -3.612 1.00 47.00 130 VAL A O 1
ATOM 964 N N . MET A 1 131 ? 78.559 14.118 -2.815 1.00 42.66 131 MET A N 1
ATOM 965 C CA . MET A 1 131 ? 79.515 14.410 -3.924 1.00 42.66 131 MET A CA 1
ATOM 966 C C . MET A 1 131 ? 79.112 14.265 -5.408 1.00 42.66 131 MET A C 1
ATOM 968 O O . MET A 1 131 ? 78.768 13.176 -5.851 1.00 42.66 131 MET A O 1
ATOM 972 N N . ASP A 1 132 ? 79.328 15.329 -6.195 1.00 41.00 132 ASP A N 1
ATOM 973 C CA . ASP A 1 132 ? 80.574 15.571 -6.967 1.00 41.00 132 ASP A CA 1
ATOM 974 C C . ASP A 1 132 ? 80.777 17.088 -7.176 1.00 41.00 132 ASP A C 1
ATOM 976 O O . ASP A 1 132 ? 79.768 17.789 -7.432 1.00 41.00 132 ASP A O 1
#